Protein AF-A0A4Y7PJG4-F1 (afdb_monomer)

Nearest PDB structures (foldseek):
  3imk-assembly1_A  TM=3.858E-01  e=1.930E-01  Syntrophus aciditrophicus SB
  3tn6-assembly1_A  TM=3.487E-01  e=2.204E-01  Geobacillus kaustophilus HTA426
  3n6v-assembly2_D  TM=4.959E-01  e=1.156E+00  Rattus norvegicus
  2xvz-assembly1_A  TM=3.548E-01  e=1.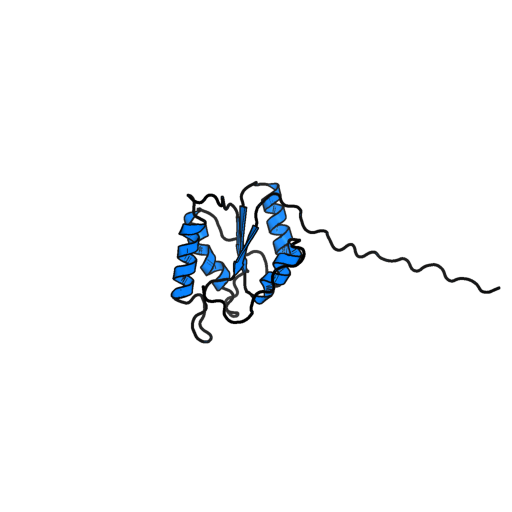506E+00  Nitratidesulfovibrio vulgaris str. Hildenborough

Structure (mmCIF, N/CA/C/O backbone):
data_AF-A0A4Y7PJG4-F1
#
_entry.id   AF-A0A4Y7PJG4-F1
#
loop_
_atom_site.group_PDB
_atom_site.id
_atom_site.type_symbol
_atom_site.label_atom_id
_atom_site.label_alt_id
_atom_site.label_comp_id
_atom_site.label_asym_id
_atom_site.label_entity_id
_atom_site.label_seq_id
_atom_site.pdbx_PDB_ins_code
_atom_site.Cartn_x
_atom_site.Cartn_y
_atom_site.Cartn_z
_atom_site.occupancy
_atom_site.B_iso_or_equiv
_atom_site.auth_seq_id
_atom_site.auth_comp_id
_atom_site.auth_asym_id
_atom_site.auth_atom_id
_atom_site.pdbx_PDB_model_num
ATOM 1 N N . MET A 1 1 ? 39.145 0.140 55.402 1.00 48.22 1 MET A N 1
ATOM 2 C CA . MET A 1 1 ? 37.748 0.478 55.060 1.00 48.22 1 MET A CA 1
ATOM 3 C C . MET A 1 1 ? 37.726 0.859 53.590 1.00 48.22 1 MET A C 1
ATOM 5 O O . MET A 1 1 ? 38.256 1.906 53.256 1.00 48.22 1 MET A O 1
ATOM 9 N N . ALA A 1 2 ? 37.252 -0.027 52.713 1.00 45.28 2 ALA A N 1
ATOM 10 C CA . ALA A 1 2 ? 37.134 0.263 51.286 1.00 45.28 2 ALA A CA 1
ATOM 11 C C . ALA A 1 2 ? 35.751 0.876 51.027 1.00 45.28 2 ALA A C 1
ATOM 13 O O . ALA A 1 2 ? 34.736 0.255 51.334 1.00 45.28 2 ALA A O 1
ATOM 14 N N . THR A 1 3 ? 35.725 2.110 50.531 1.00 51.22 3 THR A N 1
ATOM 15 C CA . THR A 1 3 ? 34.500 2.825 50.159 1.00 51.22 3 THR A CA 1
ATOM 16 C C . THR A 1 3 ? 33.940 2.233 48.868 1.00 51.22 3 THR A C 1
ATOM 18 O O . THR A 1 3 ? 34.640 2.166 47.860 1.00 51.22 3 THR A O 1
ATOM 21 N N . ILE A 1 4 ? 32.683 1.795 48.913 1.00 52.19 4 ILE A N 1
ATOM 22 C CA . ILE A 1 4 ? 31.923 1.294 47.763 1.00 52.19 4 ILE A CA 1
ATOM 23 C C . ILE A 1 4 ? 31.542 2.501 46.880 1.00 52.19 4 ILE A C 1
ATOM 25 O O . ILE A 1 4 ? 31.027 3.483 47.422 1.00 52.19 4 ILE A O 1
ATOM 29 N N . PRO A 1 5 ? 31.789 2.479 45.556 1.00 50.38 5 PRO A N 1
ATOM 30 C CA . PRO A 1 5 ? 31.342 3.548 44.665 1.00 50.38 5 PRO A CA 1
ATOM 31 C C . PRO A 1 5 ? 29.805 3.557 44.543 1.00 50.38 5 PRO A C 1
ATOM 33 O O . PRO A 1 5 ? 29.181 2.498 44.647 1.00 50.38 5 PRO A O 1
ATOM 36 N N . PRO A 1 6 ? 29.172 4.725 44.319 1.00 50.09 6 PRO A N 1
ATOM 37 C CA . PRO A 1 6 ? 27.729 4.797 44.111 1.00 50.09 6 PRO A CA 1
ATOM 38 C C . PRO A 1 6 ? 27.327 4.028 42.839 1.00 50.09 6 PRO A C 1
ATOM 40 O O . PRO A 1 6 ? 28.098 4.010 41.874 1.00 50.09 6 PRO A O 1
ATOM 43 N N . PRO A 1 7 ? 26.137 3.398 42.810 1.00 50.41 7 PRO A N 1
ATOM 44 C CA . PRO A 1 7 ? 25.663 2.705 41.620 1.00 50.41 7 PRO A CA 1
ATOM 45 C C . PRO A 1 7 ? 25.485 3.703 40.472 1.00 50.41 7 PRO A C 1
ATOM 47 O O . PRO A 1 7 ? 24.952 4.799 40.658 1.00 50.41 7 PRO A O 1
ATOM 50 N N . ALA A 1 8 ? 25.947 3.314 39.284 1.00 48.75 8 ALA A N 1
ATOM 51 C CA . ALA A 1 8 ? 25.702 4.056 38.059 1.00 48.75 8 ALA A CA 1
ATOM 52 C C . ALA A 1 8 ? 24.188 4.132 37.814 1.00 48.75 8 ALA A C 1
ATOM 54 O O . ALA A 1 8 ? 23.493 3.118 37.850 1.00 48.75 8 ALA A O 1
ATOM 55 N N . THR A 1 9 ? 23.673 5.334 37.574 1.00 47.34 9 THR A N 1
ATOM 56 C CA . THR A 1 9 ? 22.304 5.533 37.098 1.00 47.34 9 THR A CA 1
ATOM 57 C C . THR A 1 9 ? 22.177 4.929 35.705 1.00 47.34 9 THR A C 1
ATOM 59 O O . THR A 1 9 ? 22.694 5.483 34.734 1.00 47.34 9 THR A O 1
ATOM 62 N N . GLU A 1 10 ? 21.509 3.783 35.611 1.00 43.59 10 GLU A N 1
ATOM 63 C CA . GLU A 1 10 ? 21.081 3.203 34.343 1.00 43.59 10 GLU A CA 1
ATOM 64 C C . GLU A 1 10 ? 20.022 4.117 33.715 1.00 43.59 10 GLU A C 1
ATOM 66 O O . GLU A 1 10 ? 18.860 4.139 34.122 1.00 43.59 10 GLU A O 1
ATOM 71 N N . ASN A 1 11 ? 20.426 4.890 32.707 1.00 45.00 11 ASN A N 1
ATOM 72 C CA . ASN A 1 11 ? 19.490 5.507 31.776 1.00 45.00 11 ASN A CA 1
ATOM 73 C C . ASN A 1 11 ? 18.856 4.387 30.944 1.00 45.00 11 ASN A C 1
ATOM 75 O O . ASN A 1 11 ? 19.401 3.960 29.924 1.00 45.00 11 ASN A O 1
ATOM 79 N N . THR A 1 12 ? 17.704 3.898 31.395 1.00 39.16 12 THR A N 1
ATOM 80 C CA . THR A 1 12 ? 16.849 2.992 30.632 1.00 39.16 12 THR A CA 1
ATOM 81 C C . THR A 1 12 ? 16.347 3.725 29.392 1.00 39.16 12 THR A C 1
ATOM 83 O O . THR A 1 12 ? 15.373 4.476 29.411 1.00 39.16 12 THR A O 1
ATOM 86 N N . THR A 1 13 ? 17.046 3.519 28.278 1.00 38.78 13 THR A N 1
ATOM 87 C CA . THR A 1 13 ? 16.538 3.869 26.952 1.00 38.78 13 THR A CA 1
ATOM 88 C C . THR A 1 13 ? 15.359 2.939 26.692 1.00 38.78 13 THR A C 1
ATOM 90 O O . THR A 1 13 ? 15.530 1.793 26.287 1.00 38.78 13 THR A O 1
ATOM 93 N N . THR A 1 14 ? 14.158 3.399 27.038 1.00 39.72 14 THR A N 1
ATOM 94 C CA . THR A 1 14 ? 12.914 2.688 26.751 1.00 39.72 14 THR A CA 1
ATOM 95 C C . THR A 1 14 ? 12.721 2.727 25.242 1.00 39.72 14 THR A C 1
ATOM 97 O O . THR A 1 14 ? 12.340 3.759 24.692 1.00 39.72 14 THR A O 1
ATOM 100 N N . THR A 1 15 ? 13.024 1.622 24.562 1.00 44.88 15 THR A N 1
ATOM 101 C CA . THR A 1 15 ? 12.589 1.404 23.181 1.00 44.88 15 THR A CA 1
ATOM 102 C C . THR A 1 15 ? 11.071 1.597 23.144 1.00 44.88 15 THR A C 1
ATOM 104 O O . THR A 1 15 ? 10.378 0.899 23.891 1.00 44.88 15 THR A O 1
ATOM 107 N N . PRO A 1 16 ? 10.527 2.547 22.359 1.00 50.62 16 PRO A N 1
ATOM 108 C CA . PRO A 1 16 ? 9.086 2.724 22.285 1.00 50.62 16 PRO A CA 1
ATOM 109 C C . PRO A 1 16 ? 8.445 1.416 21.820 1.00 50.62 16 PRO A C 1
ATOM 111 O O . PRO A 1 16 ? 8.835 0.848 20.800 1.00 50.62 16 PRO A O 1
ATOM 114 N N . ALA A 1 17 ? 7.491 0.923 22.611 1.00 56.22 17 ALA A N 1
ATOM 115 C CA . ALA A 1 17 ? 6.695 -0.236 22.246 1.00 56.22 17 ALA A CA 1
ATOM 116 C C . ALA A 1 17 ? 5.940 0.071 20.948 1.00 56.22 17 ALA A C 1
ATOM 118 O O . ALA A 1 17 ? 5.403 1.168 20.775 1.00 56.22 17 ALA A O 1
ATOM 119 N N . ALA A 1 18 ? 5.926 -0.896 20.038 1.00 58.94 18 ALA A N 1
ATOM 120 C CA . ALA A 1 18 ? 5.220 -0.766 18.779 1.00 58.94 18 ALA A CA 1
ATOM 121 C C . ALA A 1 18 ? 3.718 -0.502 18.993 1.00 58.94 18 ALA A C 1
ATOM 123 O O . ALA A 1 18 ? 3.143 -0.959 19.988 1.00 58.94 18 ALA A O 1
ATOM 124 N N . PRO A 1 19 ? 3.070 0.235 18.079 1.00 61.53 19 PRO A N 1
ATOM 125 C CA . PRO A 1 19 ? 1.679 0.613 18.251 1.00 61.53 19 PRO A CA 1
ATOM 126 C C . PRO A 1 19 ? 0.761 -0.613 18.178 1.00 61.53 19 PRO A C 1
ATOM 128 O O . PRO A 1 19 ? 0.759 -1.349 17.195 1.00 61.53 19 PRO A O 1
ATOM 131 N N . ILE A 1 20 ? -0.059 -0.815 19.213 1.00 65.56 20 ILE A N 1
ATOM 132 C CA . ILE A 1 20 ? -1.160 -1.783 19.175 1.00 65.56 20 ILE A CA 1
ATOM 133 C C . ILE A 1 20 ? -2.284 -1.151 18.348 1.00 65.56 20 ILE A C 1
ATOM 135 O O . ILE A 1 20 ? -3.064 -0.354 18.869 1.00 65.56 20 ILE A O 1
ATOM 139 N N . VAL A 1 21 ? -2.346 -1.470 17.054 1.00 71.00 21 VAL A N 1
ATOM 140 C CA . VAL A 1 21 ? -3.432 -1.023 16.171 1.00 71.00 21 VAL A CA 1
ATOM 141 C C . VAL A 1 21 ? -4.441 -2.152 15.941 1.00 71.00 21 VAL A C 1
ATOM 143 O O . VAL A 1 21 ? -4.034 -3.296 15.743 1.00 71.00 21 VAL A O 1
ATOM 146 N N . PRO A 1 22 ? -5.757 -1.873 15.968 1.00 79.38 22 PRO A N 1
ATOM 147 C CA . PRO A 1 22 ? -6.782 -2.883 15.697 1.00 79.38 22 PRO A CA 1
ATOM 148 C C . PRO A 1 22 ? -6.879 -3.251 14.205 1.00 79.38 22 PRO A C 1
ATOM 150 O O . PRO A 1 22 ? -7.525 -4.235 13.851 1.00 79.38 22 PRO A O 1
ATOM 153 N N . ASN A 1 23 ? -6.270 -2.451 13.327 1.00 91.00 23 ASN A N 1
ATOM 154 C CA . ASN A 1 23 ? -6.335 -2.588 11.876 1.00 91.00 23 ASN A CA 1
ATOM 155 C C . ASN A 1 23 ? -5.429 -3.725 11.384 1.00 91.00 23 ASN A C 1
ATOM 157 O O . ASN A 1 23 ? -4.308 -3.895 11.862 1.00 91.00 23 ASN A O 1
ATOM 161 N N . THR A 1 24 ? -5.863 -4.449 10.350 1.00 92.75 24 THR A N 1
ATOM 162 C CA . THR A 1 24 ? -4.953 -5.341 9.618 1.00 92.75 24 THR A CA 1
ATOM 163 C C . THR A 1 24 ? -4.052 -4.510 8.708 1.00 92.75 24 THR A C 1
ATOM 165 O O . THR A 1 24 ? -4.535 -3.662 7.951 1.00 92.75 24 THR A O 1
ATOM 168 N N . ILE A 1 25 ? -2.745 -4.772 8.761 1.00 92.88 25 ILE A N 1
ATOM 169 C CA . ILE A 1 25 ? -1.742 -4.128 7.907 1.00 92.88 25 ILE A CA 1
ATOM 170 C C . ILE A 1 25 ? -1.270 -5.124 6.844 1.00 92.88 25 ILE A C 1
ATOM 172 O O . ILE A 1 25 ? -0.705 -6.169 7.161 1.00 92.88 25 ILE A O 1
ATOM 176 N N . TYR A 1 26 ? -1.466 -4.775 5.576 1.00 94.12 26 TYR A N 1
ATOM 177 C CA . TYR A 1 26 ? -0.958 -5.502 4.417 1.00 94.12 26 TYR A CA 1
ATOM 178 C C . TYR A 1 26 ? 0.336 -4.852 3.944 1.00 94.12 26 TYR A C 1
ATOM 180 O O . TYR A 1 26 ? 0.310 -3.812 3.291 1.00 94.12 26 TYR A O 1
ATOM 188 N N . LEU A 1 27 ? 1.471 -5.462 4.270 1.00 92.62 27 LEU A N 1
ATOM 189 C CA . LEU A 1 27 ? 2.784 -5.000 3.831 1.00 92.62 27 LEU A CA 1
ATOM 190 C C . LEU A 1 27 ? 3.203 -5.745 2.555 1.00 92.62 27 LEU A C 1
ATOM 192 O O . LEU A 1 27 ? 3.362 -6.966 2.568 1.00 92.62 27 LEU A O 1
ATOM 196 N N . ILE A 1 28 ? 3.383 -5.014 1.456 1.00 92.94 28 ILE A N 1
ATOM 197 C CA . ILE A 1 28 ? 3.748 -5.554 0.143 1.00 92.94 28 ILE A CA 1
ATOM 198 C C . ILE A 1 28 ? 5.018 -4.892 -0.403 1.00 92.94 28 ILE A C 1
ATOM 200 O O . ILE A 1 28 ? 5.335 -3.744 -0.095 1.00 92.94 28 ILE A O 1
ATOM 204 N N . ARG A 1 29 ? 5.746 -5.608 -1.261 1.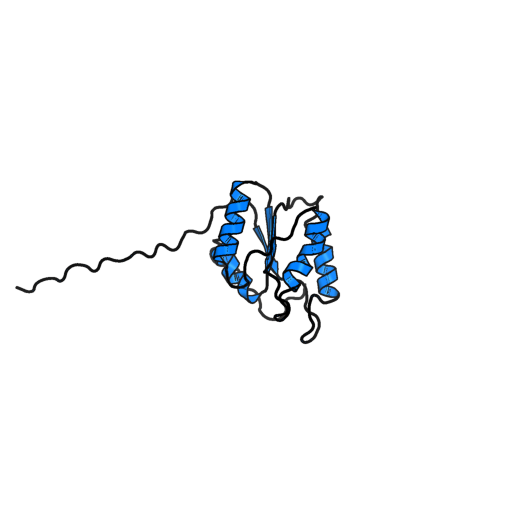00 92.56 29 ARG A N 1
ATOM 205 C CA . ARG A 1 29 ? 6.824 -5.016 -2.068 1.00 92.56 29 ARG A CA 1
ATOM 206 C C . ARG A 1 29 ? 6.268 -4.342 -3.326 1.00 92.56 29 ARG A C 1
ATOM 208 O O . ARG A 1 29 ? 5.199 -4.723 -3.806 1.00 92.56 29 ARG A O 1
ATOM 215 N N . HIS A 1 30 ? 7.049 -3.440 -3.916 1.00 92.81 30 HIS A N 1
ATOM 216 C CA . HIS A 1 30 ? 6.769 -2.920 -5.256 1.00 92.81 30 HIS A CA 1
ATOM 217 C C . HIS A 1 30 ? 6.739 -4.033 -6.329 1.00 92.81 30 HIS A C 1
ATOM 219 O O . HIS A 1 30 ? 7.358 -5.091 -6.175 1.00 92.81 30 HIS A O 1
ATOM 225 N N . GLY A 1 31 ? 6.039 -3.783 -7.437 1.00 90.75 31 GLY A N 1
ATOM 226 C CA . GLY A 1 31 ? 5.958 -4.680 -8.593 1.00 90.75 31 GLY A CA 1
ATOM 227 C C . GLY A 1 31 ? 7.285 -4.859 -9.339 1.00 90.75 31 GLY A C 1
ATOM 228 O O . GLY A 1 31 ? 8.281 -4.193 -9.061 1.00 90.75 31 GLY A O 1
ATOM 229 N N . GLU A 1 32 ? 7.316 -5.794 -10.281 1.00 91.94 32 GLU A N 1
ATOM 230 C CA . GLU A 1 32 ? 8.519 -6.226 -10.995 1.00 91.94 32 GLU A CA 1
ATOM 231 C C . GLU A 1 32 ? 9.241 -5.069 -11.693 1.00 91.94 32 GLU A C 1
ATOM 233 O O . GLU A 1 32 ? 8.619 -4.272 -12.398 1.00 91.94 32 GLU A O 1
ATOM 238 N N . LYS A 1 33 ? 10.571 -5.029 -11.561 1.00 89.88 33 LYS A N 1
ATOM 239 C CA . LYS A 1 33 ? 11.439 -4.050 -12.228 1.00 89.88 33 LYS A CA 1
ATOM 240 C C . LYS A 1 33 ? 11.626 -4.418 -13.709 1.00 89.88 33 LYS A C 1
ATOM 242 O O . LYS A 1 33 ? 11.601 -5.608 -14.032 1.00 89.88 33 LYS A O 1
ATOM 247 N N . PRO A 1 34 ? 11.838 -3.444 -14.611 1.00 87.25 34 PRO A N 1
ATOM 248 C CA . PRO A 1 34 ? 12.361 -3.715 -15.946 1.00 87.25 34 PRO A CA 1
ATOM 249 C C . PRO A 1 34 ? 13.694 -4.466 -15.867 1.00 87.25 34 PRO A C 1
ATOM 251 O O . PRO A 1 34 ? 14.413 -4.361 -14.875 1.00 87.25 34 PRO A O 1
ATOM 254 N N . SER A 1 35 ? 14.046 -5.201 -16.920 1.00 83.81 35 SER A N 1
ATOM 255 C CA . SER A 1 35 ? 15.389 -5.774 -17.033 1.00 83.81 35 SER A CA 1
ATOM 256 C C . SER A 1 35 ? 16.446 -4.660 -17.092 1.00 83.81 35 SER A C 1
ATOM 258 O O . SER A 1 35 ? 16.257 -3.666 -17.794 1.00 83.81 35 SER A O 1
ATOM 260 N N . GLY A 1 36 ? 17.566 -4.839 -16.386 1.00 79.50 36 GLY A N 1
ATOM 261 C CA . GLY A 1 36 ? 18.616 -3.820 -16.261 1.00 79.50 36 GLY A CA 1
ATOM 262 C C . GLY A 1 36 ? 18.233 -2.675 -15.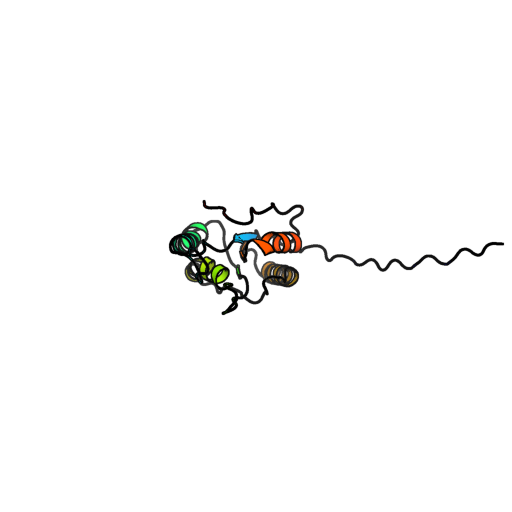315 1.00 79.50 36 GLY A C 1
ATOM 263 O O . GLY A 1 36 ? 17.440 -2.859 -14.396 1.00 79.50 36 GLY A O 1
ATOM 264 N N . ASP A 1 37 ? 18.779 -1.482 -15.557 1.00 72.25 37 ASP A N 1
ATOM 265 C CA . ASP A 1 37 ? 18.594 -0.294 -14.702 1.00 72.25 37 ASP A CA 1
ATOM 266 C C . ASP A 1 37 ? 17.375 0.564 -15.101 1.00 72.25 37 ASP A C 1
ATOM 268 O O . ASP A 1 37 ? 17.354 1.783 -14.925 1.00 72.25 37 ASP A O 1
ATOM 272 N N . GLY A 1 38 ? 16.350 -0.057 -15.693 1.00 77.50 38 GLY A N 1
ATOM 273 C CA . GLY A 1 38 ? 15.159 0.655 -16.154 1.00 77.50 38 GLY A CA 1
ATOM 274 C C . GLY A 1 38 ? 14.350 1.267 -15.006 1.00 77.50 38 GLY A C 1
ATOM 275 O O . GLY A 1 38 ? 14.153 0.649 -13.957 1.00 77.50 38 GLY A O 1
ATOM 276 N N . GLU A 1 39 ? 13.843 2.481 -15.217 1.00 84.62 39 GLU A N 1
ATOM 277 C CA . GLU A 1 39 ? 12.964 3.181 -14.275 1.00 84.62 39 GLU A CA 1
ATOM 278 C C . GLU A 1 39 ? 11.568 2.550 -14.192 1.00 84.62 39 GLU A C 1
ATOM 280 O O . GLU A 1 39 ? 11.083 1.961 -15.156 1.00 84.62 39 GLU A O 1
ATOM 285 N N . GLY A 1 40 ? 10.908 2.720 -13.044 1.00 89.38 40 GLY A N 1
ATOM 286 C CA . GLY A 1 40 ? 9.506 2.327 -12.869 1.00 89.38 40 GLY A CA 1
ATOM 287 C C . GLY A 1 40 ? 9.256 0.815 -12.894 1.00 89.38 40 GLY A C 1
ATOM 288 O O . GLY A 1 40 ? 10.152 0.017 -12.595 1.00 89.38 40 GLY A O 1
ATOM 289 N N . LEU A 1 41 ? 8.015 0.421 -13.174 1.00 91.56 41 LEU A N 1
ATOM 290 C CA . LEU A 1 41 ? 7.583 -0.973 -13.306 1.00 91.56 41 LEU A CA 1
ATOM 291 C C . LEU A 1 41 ? 7.869 -1.545 -14.704 1.00 91.56 41 LEU A C 1
ATOM 293 O O . LEU A 1 41 ? 7.800 -0.859 -15.718 1.00 91.56 41 LEU A O 1
ATOM 297 N N . SER A 1 42 ? 8.157 -2.844 -14.771 1.00 94.00 42 SER A N 1
ATOM 298 C CA . SER A 1 42 ? 8.074 -3.602 -16.025 1.00 94.00 42 SER A CA 1
ATOM 299 C C . SER A 1 42 ? 6.616 -3.828 -16.428 1.00 94.00 42 SER A C 1
ATOM 301 O O . SER A 1 42 ? 5.716 -3.704 -15.600 1.00 94.00 42 SER A O 1
ATOM 303 N N . ALA A 1 43 ? 6.380 -4.309 -17.653 1.00 94.25 43 ALA A N 1
ATOM 304 C CA . ALA A 1 43 ? 5.048 -4.746 -18.082 1.00 94.25 43 ALA A CA 1
ATOM 305 C C . ALA A 1 43 ? 4.421 -5.787 -17.126 1.00 94.25 43 ALA A C 1
ATOM 307 O O . ALA A 1 43 ? 3.224 -5.739 -16.852 1.00 94.25 43 ALA A O 1
ATOM 308 N N . ALA A 1 44 ? 5.223 -6.702 -16.565 1.00 94.69 44 ALA A N 1
ATOM 309 C CA . ALA A 1 44 ? 4.744 -7.646 -15.552 1.00 94.69 44 ALA A CA 1
ATOM 310 C C . ALA A 1 44 ? 4.368 -6.937 -14.236 1.00 94.69 44 ALA A C 1
ATOM 312 O O . ALA A 1 44 ? 3.334 -7.242 -13.640 1.00 94.69 44 ALA A O 1
ATOM 31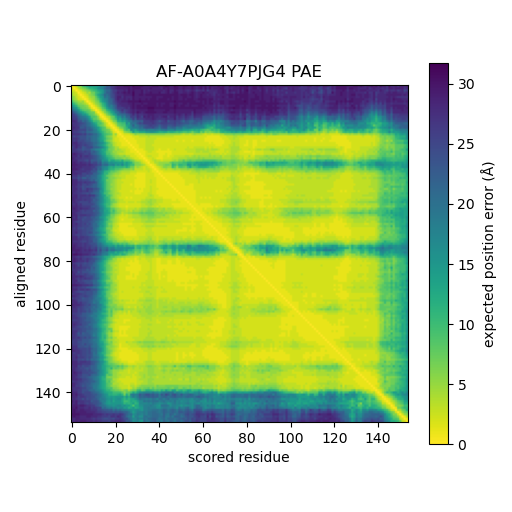3 N N . GLY A 1 45 ? 5.164 -5.945 -13.828 1.00 94.81 45 GLY A N 1
ATOM 314 C CA . GLY A 1 45 ? 4.900 -5.114 -12.654 1.00 94.81 45 GLY A CA 1
ATOM 315 C C . GLY A 1 45 ? 3.628 -4.282 -12.797 1.00 94.81 45 GLY A C 1
ATOM 316 O O . GLY A 1 45 ? 2.842 -4.202 -11.857 1.00 94.81 45 GLY A O 1
ATOM 317 N N . GLU A 1 46 ? 3.370 -3.728 -13.981 1.00 95.88 46 GLU A N 1
ATOM 318 C CA . GLU A 1 46 ? 2.129 -3.013 -14.293 1.00 95.88 46 GLU A CA 1
ATOM 319 C C . GLU A 1 46 ? 0.908 -3.939 -14.229 1.00 95.88 46 GLU A C 1
ATOM 321 O O . GLU A 1 46 ? -0.114 -3.583 -13.635 1.00 95.88 46 GLU A O 1
ATOM 326 N N . VAL A 1 47 ? 1.012 -5.159 -14.772 1.00 96.19 47 VAL A N 1
ATOM 327 C CA . VAL A 1 47 ? -0.045 -6.177 -14.651 1.00 96.19 47 VAL A CA 1
ATOM 328 C C . VAL A 1 47 ? -0.307 -6.509 -13.180 1.00 96.19 47 VAL A C 1
ATOM 330 O O . VAL A 1 47 ? -1.466 -6.578 -12.762 1.00 96.19 47 VAL A O 1
ATOM 333 N N . ARG A 1 48 ? 0.745 -6.651 -12.364 1.00 95.44 48 ARG A N 1
ATOM 334 C CA . ARG A 1 48 ? 0.608 -6.863 -10.917 1.00 95.44 48 ARG A CA 1
ATOM 335 C C . ARG A 1 48 ? -0.066 -5.676 -10.226 1.00 95.44 48 ARG A C 1
ATOM 337 O O . ARG A 1 48 ? -0.966 -5.890 -9.416 1.00 95.44 48 ARG A O 1
ATOM 344 N N . ALA A 1 49 ? 0.313 -4.445 -10.562 1.00 96.31 49 ALA A N 1
ATOM 345 C CA . ALA A 1 49 ? -0.299 -3.231 -10.022 1.00 96.31 49 ALA A CA 1
ATOM 346 C C . ALA A 1 49 ? -1.808 -3.176 -10.328 1.00 96.31 49 ALA A C 1
ATOM 348 O O . ALA A 1 49 ? -2.626 -2.898 -9.451 1.00 96.31 49 ALA A O 1
ATOM 349 N N . GLN A 1 50 ? -2.206 -3.536 -11.551 1.00 96.62 50 GLN A N 1
ATOM 350 C CA . GLN A 1 50 ? -3.621 -3.650 -11.919 1.00 96.62 50 GLN A CA 1
ATOM 351 C C . GLN A 1 50 ? -4.333 -4.788 -11.176 1.00 96.62 50 GLN A C 1
ATOM 353 O O . GLN A 1 50 ? -5.503 -4.655 -10.810 1.00 96.62 50 GLN A O 1
ATOM 358 N N . ALA A 1 51 ? -3.653 -5.908 -10.928 1.00 95.75 51 ALA A N 1
ATOM 359 C CA . ALA A 1 51 ? -4.218 -7.017 -10.167 1.00 95.75 51 ALA A CA 1
ATOM 360 C C . ALA A 1 51 ? -4.514 -6.629 -8.709 1.00 95.75 51 ALA A C 1
ATOM 362 O O . ALA A 1 51 ? -5.514 -7.093 -8.163 1.00 95.75 51 ALA A O 1
ATOM 363 N N . LEU A 1 52 ? -3.735 -5.725 -8.098 1.00 96.44 52 LEU A N 1
ATOM 364 C CA . LEU A 1 52 ? -4.032 -5.219 -6.751 1.00 96.44 52 LEU A CA 1
ATOM 365 C C . LEU A 1 52 ? -5.405 -4.551 -6.676 1.00 96.44 52 LEU A C 1
ATOM 367 O O . LEU A 1 52 ? -6.134 -4.799 -5.721 1.00 96.44 52 LEU A O 1
ATOM 371 N N . ALA A 1 53 ? -5.801 -3.786 -7.696 1.00 94.06 53 ALA A N 1
ATOM 372 C CA . ALA A 1 53 ? -7.137 -3.191 -7.757 1.00 94.06 53 ALA A CA 1
ATOM 373 C C . ALA A 1 53 ? -8.254 -4.249 -7.815 1.00 94.06 53 ALA A C 1
ATOM 375 O O . ALA A 1 53 ? -9.357 -4.007 -7.337 1.00 94.06 53 ALA A O 1
ATOM 376 N N . ARG A 1 54 ? -7.979 -5.442 -8.359 1.00 92.06 54 ARG A N 1
ATOM 377 C CA . ARG A 1 54 ? -8.936 -6.561 -8.374 1.00 92.06 54 ARG A CA 1
ATOM 378 C C . ARG A 1 54 ? -8.996 -7.285 -7.032 1.00 92.06 54 ARG A C 1
ATOM 380 O O . ARG A 1 54 ? -10.073 -7.695 -6.621 1.00 92.06 54 ARG A O 1
ATOM 387 N N . VAL A 1 55 ? -7.853 -7.445 -6.365 1.00 95.12 55 VAL A N 1
ATOM 388 C CA . VAL A 1 55 ? -7.748 -8.170 -5.090 1.00 95.12 55 VAL A CA 1
ATOM 389 C C . VAL A 1 55 ? -8.250 -7.319 -3.928 1.00 95.12 55 VAL A C 1
ATOM 391 O O . VAL A 1 55 ? -9.070 -7.792 -3.154 1.00 95.12 55 VAL A O 1
ATOM 394 N N . PHE A 1 56 ? -7.791 -6.071 -3.827 1.00 96.44 56 PHE A N 1
ATOM 395 C CA . PHE A 1 56 ? -8.036 -5.154 -2.706 1.00 96.44 56 PHE A CA 1
ATOM 396 C C . PHE A 1 56 ? -9.050 -4.048 -3.022 1.00 96.44 56 PHE A C 1
ATOM 398 O O . PHE A 1 56 ? -9.246 -3.143 -2.213 1.00 96.44 56 PHE A O 1
ATOM 405 N N . GLY A 1 57 ? -9.674 -4.089 -4.202 1.00 91.56 57 GLY A N 1
ATOM 406 C CA . GLY A 1 57 ? -10.621 -3.072 -4.651 1.00 91.56 57 GLY A CA 1
ATOM 407 C C . GLY A 1 57 ? -11.883 -2.975 -3.795 1.00 91.56 57 GLY A C 1
ATOM 408 O O . GLY A 1 57 ? -12.062 -3.684 -2.805 1.00 91.56 57 GLY A O 1
ATOM 409 N N . LYS A 1 58 ? -12.792 -2.091 -4.210 1.00 91.00 58 LYS A N 1
ATOM 410 C CA . LYS A 1 58 ? -13.999 -1.708 -3.455 1.00 91.00 58 LYS A CA 1
ATOM 411 C C . LYS A 1 58 ? -14.893 -2.884 -3.031 1.00 91.00 58 LYS A C 1
ATOM 413 O O . LYS A 1 58 ? -15.529 -2.812 -1.988 1.00 91.00 58 LYS A O 1
ATOM 418 N N . ASP A 1 59 ? -14.932 -3.943 -3.840 1.00 89.19 59 ASP A N 1
ATOM 419 C CA . ASP A 1 59 ? -15.788 -5.115 -3.632 1.00 89.19 59 ASP A CA 1
ATOM 420 C C . ASP A 1 59 ? -15.066 -6.214 -2.827 1.00 89.19 59 ASP A C 1
ATOM 422 O O . ASP A 1 59 ? -15.614 -7.290 -2.593 1.00 89.19 59 ASP A O 1
ATOM 426 N N . SER A 1 60 ? -13.817 -5.965 -2.420 1.00 92.44 60 SER A N 1
ATOM 427 C CA . SER A 1 60 ? -13.022 -6.917 -1.653 1.00 92.44 60 SER A CA 1
ATOM 428 C C . SER A 1 60 ? -13.392 -6.908 -0.165 1.00 92.44 60 SER A C 1
ATOM 430 O O . SER A 1 60 ? -13.719 -5.858 0.397 1.00 92.44 60 SER A O 1
ATOM 432 N N . PRO A 1 61 ? -13.259 -8.051 0.532 1.00 94.06 61 PRO A N 1
ATOM 433 C CA . PRO A 1 61 ? -13.461 -8.114 1.979 1.00 94.06 61 PRO A CA 1
ATOM 434 C C . PRO A 1 61 ? -12.326 -7.439 2.765 1.00 94.06 61 PRO A C 1
ATOM 436 O O . PRO A 1 61 ? -12.406 -7.333 3.986 1.00 94.06 61 PRO A O 1
ATOM 439 N N . TYR A 1 62 ? -11.256 -6.999 2.093 1.00 95.06 62 TYR A N 1
ATOM 440 C CA . TYR A 1 62 ? -10.072 -6.453 2.748 1.00 95.06 62 TYR A CA 1
ATOM 441 C C . TYR A 1 62 ? -10.282 -5.046 3.306 1.00 95.06 62 TYR A C 1
ATOM 443 O O . TYR A 1 62 ? -9.480 -4.634 4.133 1.00 95.06 62 TYR A O 1
ATOM 451 N N . ASN A 1 63 ? -11.335 -4.322 2.901 1.00 95.50 63 ASN A N 1
ATOM 452 C CA . ASN A 1 63 ? -11.739 -3.030 3.481 1.00 95.50 63 ASN A CA 1
ATOM 453 C C . ASN A 1 63 ? -10.566 -2.039 3.659 1.00 95.50 63 ASN A C 1
ATOM 455 O O . ASN A 1 63 ? -10.374 -1.476 4.739 1.00 95.50 63 ASN A O 1
ATOM 459 N N . ILE A 1 64 ? -9.754 -1.853 2.613 1.00 97.81 64 ILE A N 1
ATOM 460 C CA . ILE A 1 64 ? -8.619 -0.922 2.646 1.00 97.81 64 ILE A CA 1
ATOM 461 C C . ILE A 1 64 ? -9.138 0.518 2.737 1.00 97.81 64 ILE A C 1
ATOM 463 O O . ILE A 1 64 ? -9.970 0.943 1.936 1.00 97.81 64 ILE A O 1
ATOM 467 N N . GLY A 1 65 ? -8.645 1.266 3.723 1.00 97.50 65 GLY A N 1
ATOM 468 C CA . GLY A 1 65 ? -8.970 2.680 3.932 1.00 97.50 65 GLY A CA 1
ATOM 469 C C . GLY A 1 65 ? -7.766 3.610 3.915 1.00 97.50 65 GLY A C 1
ATOM 470 O O . GLY A 1 65 ? -7.949 4.823 3.895 1.00 97.50 65 GLY A O 1
ATOM 471 N N . TYR A 1 66 ? -6.555 3.057 3.914 1.00 98.12 66 TYR A N 1
ATOM 472 C CA . TYR A 1 66 ? -5.322 3.828 3.894 1.00 98.12 66 TYR A CA 1
ATOM 473 C C . TYR A 1 66 ? -4.260 3.111 3.074 1.00 98.12 66 TYR A C 1
ATOM 475 O O . TYR A 1 66 ? -4.070 1.900 3.210 1.00 98.12 66 TYR A O 1
ATOM 483 N N . ILE A 1 67 ? -3.595 3.871 2.207 1.00 98.38 67 ILE A N 1
ATOM 484 C CA . ILE A 1 67 ? -2.514 3.393 1.354 1.00 98.38 67 ILE A CA 1
ATOM 485 C C . ILE A 1 67 ? -1.301 4.275 1.617 1.00 98.38 67 ILE A C 1
ATOM 487 O O . ILE A 1 67 ? -1.350 5.481 1.381 1.00 98.38 67 ILE A O 1
ATOM 491 N N . LEU A 1 68 ? -0.222 3.653 2.074 1.00 97.88 68 LEU A N 1
ATOM 492 C CA . LEU A 1 68 ? 1.065 4.291 2.319 1.00 97.88 68 LEU A CA 1
ATOM 493 C C . LEU A 1 68 ? 2.106 3.673 1.386 1.00 97.88 68 LEU A C 1
ATOM 495 O O . LEU A 1 68 ? 2.180 2.452 1.242 1.00 97.88 68 LEU A O 1
ATOM 499 N N . ALA A 1 69 ? 2.916 4.503 0.748 1.00 97.06 69 ALA A N 1
ATOM 500 C CA . ALA A 1 69 ? 4.010 4.053 -0.093 1.00 97.06 69 ALA A CA 1
ATOM 501 C C . ALA A 1 69 ? 5.288 4.829 0.210 1.00 97.06 69 ALA A C 1
ATOM 503 O O . ALA A 1 69 ? 5.252 5.958 0.703 1.00 97.06 69 ALA A O 1
ATOM 504 N N . GLU A 1 70 ? 6.418 4.209 -0.115 1.00 93.81 70 GLU A N 1
ATOM 505 C CA . GLU A 1 70 ? 7.719 4.867 -0.064 1.00 93.81 70 GLU A CA 1
ATOM 506 C C . GLU A 1 70 ? 7.686 6.173 -0.852 1.00 93.81 70 GLU A C 1
ATOM 508 O O . GLU A 1 70 ? 7.169 6.232 -1.975 1.00 93.81 70 GLU A O 1
ATOM 513 N N . LYS A 1 71 ? 8.261 7.226 -0.270 1.00 93.19 71 LYS A N 1
ATOM 514 C CA . LYS A 1 71 ? 8.368 8.505 -0.952 1.00 93.19 71 LYS A CA 1
ATOM 515 C C . LYS A 1 71 ? 9.178 8.369 -2.248 1.00 93.19 71 LYS A C 1
ATOM 517 O O . LYS A 1 71 ? 10.340 7.952 -2.213 1.00 93.19 71 LYS A O 1
ATOM 522 N N . PRO A 1 72 ? 8.611 8.773 -3.398 1.00 88.88 72 PRO A N 1
ATOM 523 C CA . PRO A 1 72 ? 9.306 8.666 -4.664 1.00 88.88 72 PRO A CA 1
ATOM 524 C C . PRO A 1 72 ? 10.462 9.667 -4.733 1.00 88.88 72 PRO A C 1
ATOM 526 O O . PRO A 1 72 ? 10.346 10.821 -4.318 1.00 88.88 72 PRO A O 1
ATOM 529 N N . HIS A 1 73 ? 11.568 9.237 -5.334 1.00 85.00 73 HIS A N 1
ATOM 530 C CA . HIS A 1 73 ? 12.735 10.069 -5.598 1.00 85.00 73 HIS A CA 1
ATOM 531 C C . HIS A 1 73 ? 13.180 9.881 -7.050 1.00 85.00 73 HIS A C 1
ATOM 533 O O . HIS A 1 73 ? 13.423 8.759 -7.502 1.00 85.00 73 HIS A O 1
ATOM 539 N N . LYS A 1 74 ? 13.263 10.997 -7.786 1.00 66.44 74 LYS A N 1
ATOM 540 C CA . LYS A 1 74 ? 13.332 11.054 -9.260 1.00 66.44 74 LYS A CA 1
ATOM 541 C C . LYS A 1 74 ? 14.626 10.485 -9.868 1.00 66.44 74 LYS A C 1
ATOM 543 O O . LYS A 1 74 ? 14.717 10.372 -11.083 1.00 66.44 74 LYS A O 1
ATOM 548 N N . HIS A 1 75 ? 15.611 10.151 -9.034 1.00 65.75 75 HIS A N 1
ATOM 549 C CA . HIS A 1 75 ? 16.943 9.696 -9.449 1.00 65.75 75 HIS A CA 1
ATOM 550 C C . HIS A 1 75 ? 17.422 8.441 -8.711 1.00 65.75 75 HIS A C 1
ATOM 552 O O . HIS A 1 75 ? 18.587 8.079 -8.814 1.00 65.75 75 HIS A O 1
ATOM 558 N N . GLU A 1 76 ? 16.548 7.795 -7.939 1.00 66.25 76 GLU A N 1
ATOM 559 C CA . GLU A 1 76 ? 16.918 6.621 -7.136 1.00 66.25 76 GLU A CA 1
ATOM 560 C C . GLU A 1 76 ? 16.010 5.422 -7.395 1.00 66.25 76 GLU A C 1
ATOM 562 O O . GLU A 1 76 ? 15.942 4.493 -6.594 1.00 66.25 76 GLU A O 1
ATOM 567 N N . HIS A 1 77 ? 15.281 5.441 -8.510 1.00 73.69 77 HIS A N 1
ATOM 568 C CA . HIS A 1 77 ? 14.370 4.371 -8.884 1.00 73.69 77 HIS A CA 1
ATOM 569 C C . HIS A 1 77 ? 13.289 4.043 -7.830 1.00 73.69 77 HIS A C 1
ATOM 571 O O . HIS A 1 77 ? 12.803 2.909 -7.745 1.00 73.69 77 HIS A O 1
ATOM 577 N N . ARG A 1 78 ? 12.887 5.044 -7.034 1.00 82.12 78 ARG A N 1
ATOM 578 C CA . ARG A 1 78 ? 11.929 4.907 -5.919 1.00 82.12 78 ARG A CA 1
ATOM 579 C C . ARG A 1 78 ? 10.476 5.196 -6.318 1.00 82.12 78 ARG A C 1
ATOM 581 O O . ARG A 1 78 ? 9.610 5.322 -5.465 1.00 82.12 78 ARG A O 1
ATOM 588 N N . ALA A 1 79 ? 10.182 5.330 -7.612 1.00 88.81 79 ALA A N 1
ATOM 589 C CA . ALA A 1 79 ? 8.810 5.546 -8.090 1.00 88.81 79 ALA A CA 1
ATOM 590 C C . ALA A 1 79 ? 7.936 4.280 -7.983 1.00 88.81 79 ALA A C 1
ATOM 592 O O . ALA A 1 79 ? 6.718 4.363 -7.826 1.00 88.81 79 ALA A O 1
ATOM 593 N N . ARG A 1 80 ? 8.567 3.099 -8.015 1.00 92.44 80 ARG A N 1
ATOM 594 C CA . ARG A 1 80 ? 7.893 1.797 -8.139 1.00 92.44 80 ARG A CA 1
ATOM 595 C C . ARG A 1 80 ? 6.873 1.509 -7.037 1.00 92.44 80 ARG A C 1
ATOM 597 O O . ARG A 1 80 ? 5.805 1.000 -7.376 1.00 92.44 80 ARG A O 1
ATOM 604 N N . PRO A 1 81 ? 7.130 1.803 -5.745 1.00 94.25 81 PRO A N 1
ATOM 605 C CA . PRO A 1 81 ? 6.134 1.585 -4.699 1.00 94.25 81 PRO A CA 1
ATOM 606 C C . PRO A 1 81 ? 4.838 2.364 -4.950 1.00 94.25 81 PRO A C 1
ATOM 608 O O . PRO A 1 81 ? 3.758 1.785 -4.870 1.00 94.25 81 PRO A O 1
ATOM 611 N N . VAL A 1 82 ? 4.942 3.633 -5.357 1.00 96.06 82 VAL A N 1
ATOM 612 C CA . VAL A 1 82 ? 3.785 4.470 -5.710 1.00 96.06 82 VAL A CA 1
ATOM 613 C C . VAL A 1 82 ? 3.085 3.937 -6.959 1.00 96.06 82 VAL A C 1
ATOM 615 O O . VAL A 1 82 ? 1.868 3.749 -6.945 1.00 96.06 82 VAL A O 1
ATOM 618 N N . GLU A 1 83 ? 3.832 3.634 -8.023 1.00 95.50 83 GLU A N 1
ATOM 619 C CA . GLU A 1 83 ? 3.276 3.082 -9.269 1.00 95.50 83 GLU A CA 1
ATOM 620 C C . GLU A 1 83 ? 2.510 1.775 -9.020 1.00 95.50 83 GLU A C 1
ATOM 622 O O . GLU A 1 83 ? 1.436 1.562 -9.581 1.00 95.50 83 GLU A O 1
ATOM 627 N N . THR A 1 84 ? 3.014 0.939 -8.108 1.00 96.81 84 THR A N 1
ATOM 628 C CA . THR A 1 84 ? 2.410 -0.352 -7.754 1.00 96.81 84 THR A CA 1
ATOM 629 C C . THR A 1 84 ? 1.018 -0.184 -7.149 1.00 96.81 84 THR A C 1
ATOM 631 O O . THR A 1 84 ? 0.108 -0.936 -7.488 1.00 96.81 84 THR A O 1
ATOM 634 N N . VAL A 1 85 ? 0.825 0.801 -6.268 1.00 97.81 85 VAL A N 1
ATOM 635 C CA . VAL A 1 85 ? -0.444 0.984 -5.540 1.00 97.81 85 VAL A CA 1
ATOM 636 C C . VAL A 1 85 ? -1.385 1.998 -6.181 1.00 97.81 85 VAL A C 1
ATOM 638 O O . VAL A 1 85 ? -2.556 2.058 -5.808 1.00 97.81 85 VAL A O 1
ATOM 641 N N . THR A 1 86 ? -0.919 2.771 -7.162 1.00 97.81 86 THR A N 1
ATOM 642 C CA . THR A 1 86 ? -1.721 3.817 -7.816 1.00 97.81 86 THR A CA 1
ATOM 643 C C . THR A 1 86 ? -3.034 3.287 -8.415 1.00 97.81 86 THR A C 1
ATOM 645 O O . THR A 1 86 ? -4.076 3.897 -8.155 1.00 97.81 86 THR A O 1
ATOM 648 N N . PRO A 1 87 ? -3.070 2.147 -9.142 1.00 97.31 87 PRO A N 1
ATOM 649 C CA . PRO A 1 87 ? -4.329 1.611 -9.668 1.00 97.31 87 PRO A CA 1
ATOM 650 C C . PRO A 1 87 ? -5.324 1.229 -8.566 1.00 97.31 87 PRO A C 1
ATOM 652 O O . PRO A 1 87 ? -6.527 1.454 -8.706 1.00 97.31 87 PRO A O 1
ATOM 655 N N . LEU A 1 88 ? -4.829 0.682 -7.450 1.00 98.06 88 LEU A N 1
ATOM 656 C CA . LEU A 1 88 ? -5.655 0.354 -6.291 1.00 98.06 88 LEU A CA 1
ATOM 657 C C . LEU A 1 88 ? -6.218 1.621 -5.633 1.00 98.06 88 LEU A C 1
ATOM 659 O O . LEU A 1 88 ? -7.420 1.691 -5.381 1.00 98.06 88 LEU A O 1
ATOM 663 N N . ALA A 1 89 ? -5.375 2.631 -5.400 1.00 98.00 89 ALA A N 1
ATOM 664 C CA . ALA A 1 89 ? -5.791 3.907 -4.822 1.00 98.00 89 ALA A CA 1
ATOM 665 C C . ALA A 1 89 ? -6.890 4.570 -5.665 1.00 98.00 89 ALA A C 1
ATOM 667 O O . ALA A 1 89 ? -7.937 4.944 -5.135 1.00 98.00 89 ALA A O 1
ATOM 668 N N . ALA A 1 90 ? -6.712 4.594 -6.991 1.00 96.94 90 ALA A N 1
ATOM 669 C CA . ALA A 1 90 ? -7.719 5.090 -7.923 1.00 96.94 90 ALA A CA 1
ATOM 670 C C . ALA A 1 90 ? -9.033 4.291 -7.839 1.00 96.94 90 ALA A C 1
ATOM 672 O O . ALA A 1 90 ? -10.110 4.883 -7.789 1.00 96.94 90 ALA A O 1
ATOM 673 N N . SER A 1 91 ? -8.960 2.956 -7.764 1.00 95.81 91 SER A N 1
ATOM 674 C CA . SER A 1 91 ? -10.144 2.094 -7.641 1.00 95.81 91 SER A CA 1
ATOM 675 C C . SER A 1 91 ? -10.923 2.300 -6.339 1.00 95.81 91 SER A C 1
ATOM 677 O O . SER A 1 91 ? -12.124 2.024 -6.313 1.00 95.81 91 SER A O 1
ATOM 679 N N . LEU A 1 92 ? -10.254 2.713 -5.262 1.00 97.19 92 LEU A N 1
ATOM 680 C CA . LEU A 1 92 ? -10.858 2.944 -3.948 1.00 97.19 92 LEU A CA 1
ATOM 681 C C . LEU A 1 92 ? -11.243 4.412 -3.711 1.00 97.19 92 LEU A C 1
ATOM 683 O O . LEU A 1 92 ? -11.878 4.712 -2.704 1.00 97.19 92 LEU A O 1
ATOM 687 N N . GLY A 1 93 ? -10.868 5.325 -4.614 1.00 97.56 93 GLY A N 1
ATOM 688 C CA . GLY A 1 93 ? -11.029 6.766 -4.404 1.00 97.56 93 GLY A CA 1
ATOM 689 C C . GLY A 1 93 ? -10.139 7.315 -3.283 1.00 97.56 93 GLY A C 1
ATOM 690 O O . GLY A 1 93 ? -10.512 8.283 -2.625 1.00 97.56 93 GLY A O 1
ATOM 691 N N . LEU A 1 94 ? -8.987 6.684 -3.042 1.00 97.94 94 LEU A N 1
ATOM 692 C CA . LEU A 1 94 ? -8.015 7.069 -2.019 1.00 97.94 94 LEU A CA 1
ATOM 693 C C . LEU A 1 94 ? -6.816 7.786 -2.646 1.00 97.94 94 LEU A C 1
ATOM 695 O O . LEU A 1 94 ? -6.495 7.606 -3.821 1.00 97.94 94 LEU A O 1
ATOM 699 N N . THR A 1 95 ? -6.108 8.562 -1.831 1.00 98.00 95 THR A N 1
ATOM 700 C CA . THR A 1 95 ? -4.775 9.076 -2.159 1.00 98.00 95 THR A CA 1
ATOM 701 C C . THR A 1 95 ? -3.700 8.126 -1.643 1.00 98.00 95 THR A C 1
ATOM 703 O O . THR A 1 95 ? -3.891 7.471 -0.619 1.00 98.00 95 THR A O 1
ATOM 706 N N . VAL A 1 96 ? -2.552 8.090 -2.318 1.00 98.00 96 VAL A N 1
ATOM 707 C CA . VAL A 1 96 ? -1.354 7.414 -1.807 1.00 98.00 96 VAL A CA 1
ATOM 708 C C . VAL A 1 96 ? -0.614 8.386 -0.895 1.00 98.00 96 VAL A C 1
ATOM 710 O O . VAL A 1 96 ? -0.193 9.450 -1.346 1.00 98.00 96 VAL A O 1
ATOM 713 N N . ASP A 1 97 ? -0.467 8.038 0.378 1.00 97.88 97 ASP A N 1
ATOM 714 C CA . ASP A 1 97 ? 0.412 8.768 1.285 1.00 97.88 97 ASP A CA 1
ATOM 715 C C . ASP A 1 97 ? 1.869 8.431 0.950 1.00 97.88 97 ASP A C 1
ATOM 717 O O . ASP A 1 97 ? 2.243 7.264 0.866 1.00 97.88 97 ASP A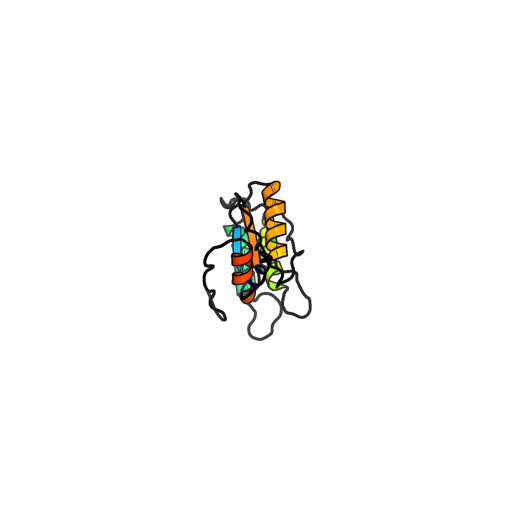 O 1
ATOM 721 N N . THR A 1 98 ? 2.683 9.460 0.726 1.00 96.56 98 THR A N 1
ATOM 722 C CA . THR A 1 98 ? 4.113 9.349 0.403 1.00 96.56 98 THR A CA 1
ATOM 723 C C . THR A 1 98 ? 4.962 10.199 1.349 1.00 96.56 98 THR A C 1
ATOM 725 O O . THR A 1 98 ? 5.991 10.751 0.956 1.00 96.56 98 THR A O 1
ATOM 728 N N . SER A 1 99 ? 4.490 10.410 2.579 1.00 95.25 99 SER A N 1
ATOM 729 C CA . SER A 1 99 ? 5.141 11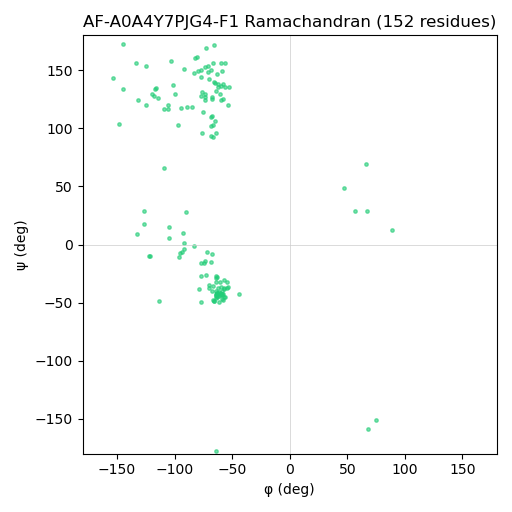.270 3.574 1.00 95.25 99 SER A CA 1
ATOM 730 C C . SER A 1 99 ? 6.364 10.633 4.242 1.00 95.25 99 SER A C 1
ATOM 732 O O . SER A 1 99 ? 7.159 11.352 4.847 1.00 95.25 99 SER A O 1
ATOM 734 N N . CYS A 1 100 ? 6.534 9.313 4.125 1.00 92.94 100 CYS A N 1
ATOM 735 C CA . CYS A 1 100 ? 7.587 8.557 4.800 1.00 92.94 100 CYS A CA 1
ATOM 736 C C . CYS A 1 100 ? 8.772 8.269 3.860 1.00 92.94 100 CYS A C 1
ATOM 738 O O . CYS A 1 100 ? 8.596 7.758 2.752 1.00 92.94 100 CYS A O 1
ATOM 740 N N . GLU A 1 101 ? 9.986 8.587 4.315 1.00 91.38 101 GLU A N 1
ATOM 741 C CA . GLU A 1 101 ? 11.234 8.264 3.613 1.00 91.38 101 GLU A CA 1
ATOM 742 C C . GLU A 1 101 ? 11.560 6.771 3.726 1.00 91.38 101 GLU A C 1
ATOM 744 O O . GLU A 1 101 ? 11.224 6.147 4.730 1.00 91.38 101 GLU A O 1
ATOM 749 N N . ARG A 1 102 ? 12.285 6.231 2.736 1.00 86.56 102 ARG A N 1
ATOM 750 C CA . ARG A 1 102 ? 12.661 4.807 2.605 1.00 86.56 102 ARG A CA 1
ATOM 751 C C . ARG A 1 102 ? 13.159 4.144 3.893 1.00 86.56 1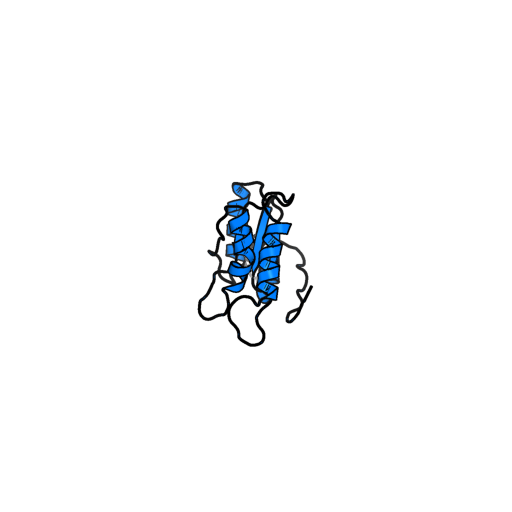02 ARG A C 1
ATOM 753 O O . ARG A 1 102 ? 12.768 3.017 4.182 1.00 86.56 102 ARG A O 1
ATOM 760 N N . ASP A 1 103 ? 13.994 4.856 4.642 1.00 86.88 103 ASP A N 1
ATOM 761 C CA . ASP A 1 103 ? 14.713 4.331 5.806 1.00 86.88 103 ASP A CA 1
ATOM 762 C C . ASP A 1 103 ? 14.097 4.822 7.142 1.00 86.88 103 ASP A C 1
ATOM 764 O O . ASP A 1 103 ? 14.726 4.726 8.194 1.00 86.88 103 ASP A O 1
ATOM 768 N N . ASP A 1 104 ? 12.869 5.363 7.122 1.00 88.12 104 ASP A N 1
ATOM 769 C CA . ASP A 1 104 ? 12.181 5.942 8.290 1.00 88.12 104 ASP A CA 1
ATOM 770 C C . ASP A 1 104 ? 10.996 5.074 8.759 1.00 88.12 104 ASP A C 1
ATOM 772 O O . ASP A 1 104 ? 9.822 5.455 8.704 1.00 88.12 104 ASP A O 1
ATOM 776 N N . ALA A 1 105 ? 11.310 3.873 9.254 1.00 88.94 105 ALA A N 1
ATOM 777 C CA . ALA A 1 105 ? 10.325 2.988 9.881 1.00 88.94 105 ALA A CA 1
ATOM 778 C C . ALA A 1 105 ? 9.541 3.657 11.042 1.00 88.94 105 ALA A C 1
ATOM 780 O O . ALA A 1 105 ? 8.329 3.432 11.142 1.00 88.94 105 ALA A O 1
ATOM 781 N N . PRO A 1 106 ? 10.144 4.520 11.892 1.00 90.25 106 PRO A N 1
ATOM 782 C CA . PRO A 1 106 ? 9.391 5.279 12.890 1.00 90.25 106 PRO A CA 1
ATOM 783 C C . PRO A 1 106 ? 8.320 6.206 12.297 1.00 90.25 106 PRO A C 1
ATOM 785 O O . PRO A 1 106 ? 7.248 6.353 12.891 1.00 90.25 106 PRO A O 1
ATOM 788 N N . ALA A 1 107 ? 8.562 6.844 11.147 1.00 92.56 107 ALA A N 1
ATOM 789 C CA . ALA A 1 107 ? 7.531 7.619 10.455 1.00 92.56 107 ALA A CA 1
ATOM 790 C C . ALA A 1 107 ? 6.370 6.742 9.986 1.00 92.56 107 ALA A C 1
ATOM 792 O O . ALA A 1 107 ? 5.217 7.112 10.215 1.00 92.56 107 ALA A O 1
ATOM 793 N N . VAL A 1 108 ? 6.661 5.559 9.437 1.00 93.50 108 VAL A N 1
ATOM 794 C CA . VAL A 1 108 ? 5.632 4.590 9.028 1.00 93.50 108 VAL A CA 1
ATOM 795 C C . VAL A 1 108 ? 4.758 4.183 10.218 1.00 93.50 108 VAL A C 1
ATOM 797 O O . VAL A 1 108 ? 3.531 4.245 10.134 1.00 93.50 108 VAL A O 1
ATOM 800 N N . ALA A 1 109 ? 5.367 3.849 11.359 1.00 91.50 109 ALA A N 1
ATOM 801 C CA . ALA A 1 109 ? 4.633 3.491 12.573 1.00 91.50 109 ALA A CA 1
ATOM 802 C C . ALA A 1 109 ? 3.738 4.636 13.083 1.00 91.50 109 ALA A C 1
ATOM 804 O O . ALA A 1 109 ? 2.589 4.403 13.475 1.00 91.50 109 ALA A O 1
ATOM 805 N N . ARG A 1 110 ? 4.223 5.886 13.039 1.00 93.12 110 ARG A N 1
ATOM 806 C CA . ARG A 1 110 ? 3.422 7.068 13.399 1.00 93.12 110 ARG A CA 1
ATOM 807 C C . ARG A 1 110 ? 2.243 7.272 12.451 1.00 93.12 110 ARG A C 1
ATOM 809 O O . ARG A 1 110 ? 1.143 7.533 12.929 1.00 93.12 110 ARG A O 1
ATOM 816 N N . ALA A 1 111 ? 2.454 7.135 11.144 1.00 94.94 111 ALA A N 1
ATOM 817 C CA . ALA A 1 111 ? 1.410 7.296 10.136 1.00 94.94 111 ALA A CA 1
ATOM 818 C C . ALA A 1 111 ? 0.297 6.244 10.297 1.00 94.94 111 ALA A C 1
ATOM 820 O O . ALA A 1 111 ? -0.886 6.581 10.353 1.00 94.94 111 ALA A O 1
ATOM 821 N N . VAL A 1 112 ? 0.687 4.981 10.500 1.00 93.69 112 VAL A N 1
ATOM 822 C CA . VAL A 1 112 ? -0.228 3.873 10.811 1.00 93.69 112 VAL A CA 1
ATOM 823 C C . VAL A 1 112 ? -1.031 4.147 12.082 1.00 93.69 112 VAL A C 1
ATOM 825 O O . VAL A 1 112 ? -2.252 4.012 12.077 1.00 93.69 112 VAL A O 1
ATOM 828 N N . SER A 1 113 ? -0.365 4.584 13.153 1.00 91.88 113 SER A N 1
ATOM 829 C CA . SER A 1 113 ? -1.023 4.886 14.432 1.00 91.88 113 SER A CA 1
ATOM 830 C C . SER A 1 113 ? -2.018 6.039 14.309 1.00 91.88 113 SER A C 1
ATOM 832 O O . SER A 1 113 ? -3.113 5.980 14.864 1.00 91.88 113 SER A O 1
ATOM 834 N N . ALA A 1 114 ? -1.650 7.088 13.567 1.00 93.69 114 ALA A N 1
ATOM 835 C CA . ALA A 1 114 ? -2.504 8.246 13.338 1.00 93.69 114 ALA A CA 1
ATOM 836 C C . ALA A 1 114 ? -3.779 7.866 12.572 1.00 93.69 114 ALA A C 1
ATOM 838 O O . ALA A 1 114 ? -4.868 8.295 12.948 1.00 93.69 114 ALA A O 1
ATOM 839 N N . PHE A 1 115 ? -3.664 7.018 11.544 1.00 95.06 115 PHE A N 1
ATOM 840 C CA . PHE A 1 115 ? -4.831 6.510 10.828 1.00 95.06 115 PHE A CA 1
ATOM 841 C C . PHE A 1 115 ? -5.702 5.613 11.719 1.00 95.06 115 PHE A C 1
ATOM 843 O O . PHE A 1 115 ? -6.910 5.839 11.820 1.00 95.06 115 PHE A O 1
ATOM 850 N N . ALA A 1 116 ? -5.085 4.655 12.419 1.00 92.75 116 ALA A N 1
ATOM 851 C CA . ALA A 1 116 ? -5.755 3.712 13.316 1.00 92.75 116 ALA A CA 1
ATOM 852 C C . ALA A 1 116 ? -6.566 4.398 14.429 1.00 92.75 116 ALA A C 1
ATOM 854 O O . ALA A 1 116 ? -7.601 3.890 14.853 1.00 92.75 116 ALA A O 1
ATOM 855 N N . ALA A 1 117 ? -6.139 5.581 14.880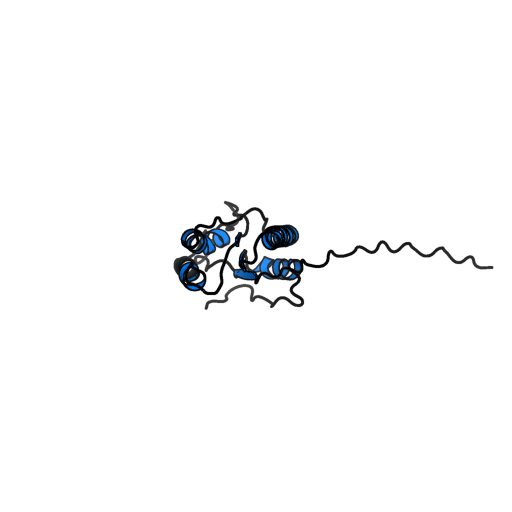 1.00 93.25 117 ALA A N 1
ATOM 856 C CA . ALA A 1 117 ? -6.870 6.373 15.868 1.00 93.25 117 ALA A CA 1
ATOM 857 C C . ALA A 1 117 ? -8.203 6.950 15.346 1.00 93.25 117 ALA A C 1
ATOM 859 O O . ALA A 1 117 ? -9.023 7.410 16.139 1.00 93.25 117 ALA A O 1
ATOM 860 N N . THR A 1 118 ? -8.421 6.957 14.027 1.00 94.94 118 THR A N 1
ATOM 861 C CA . THR A 1 118 ? -9.570 7.616 13.378 1.00 94.94 118 THR A CA 1
ATOM 862 C C . THR A 1 118 ? -10.434 6.678 12.535 1.00 94.94 118 THR A C 1
ATOM 864 O O . THR A 1 118 ? -11.507 7.080 12.090 1.00 94.94 118 THR A O 1
ATOM 867 N N . SER A 1 119 ? -9.986 5.444 12.299 1.00 95.19 119 SER A N 1
ATOM 868 C CA . SER A 1 119 ? -10.613 4.511 11.364 1.00 95.19 119 SER A CA 1
ATOM 869 C C . SER A 1 119 ? -10.328 3.062 11.748 1.00 95.19 119 SER A C 1
ATOM 871 O O . SER A 1 119 ? -9.222 2.722 12.160 1.00 95.19 119 SER A O 1
ATOM 873 N N . ASP A 1 120 ? -11.314 2.191 11.549 1.00 93.31 120 ASP A N 1
ATOM 874 C CA . ASP A 1 120 ? -11.224 0.736 11.713 1.00 93.31 120 ASP A CA 1
ATOM 875 C C . ASP A 1 120 ? -10.851 0.004 10.408 1.00 93.31 120 ASP A C 1
ATOM 877 O O . ASP A 1 120 ? -10.650 -1.210 10.400 1.00 93.31 120 ASP A O 1
ATOM 881 N N . LYS A 1 121 ? -10.739 0.732 9.288 1.00 95.75 121 LYS A N 1
ATOM 882 C CA . LYS A 1 121 ? -10.383 0.170 7.977 1.00 95.75 121 LYS A CA 1
ATOM 883 C C . LYS A 1 121 ? -8.950 -0.354 7.946 1.00 95.75 121 LYS A C 1
ATOM 885 O O . LYS A 1 121 ? -8.086 0.113 8.677 1.00 95.75 121 LYS A O 1
ATOM 890 N N . ASN A 1 122 ? -8.660 -1.285 7.050 1.00 96.44 122 ASN A N 1
ATOM 891 C CA . ASN A 1 122 ? -7.325 -1.863 6.944 1.00 96.44 122 ASN A CA 1
ATOM 892 C C . ASN A 1 122 ? -6.357 -0.963 6.168 1.00 96.44 122 ASN A C 1
ATOM 894 O O . ASN A 1 122 ? -6.758 -0.064 5.420 1.00 96.44 122 ASN A O 1
ATOM 898 N N . ILE A 1 123 ? -5.066 -1.227 6.351 1.00 96.94 123 ILE A N 1
ATOM 899 C CA . ILE A 1 123 ? -3.970 -0.418 5.820 1.00 96.94 123 ILE A CA 1
ATOM 900 C C . ILE A 1 123 ? -3.179 -1.257 4.821 1.00 96.94 123 ILE A C 1
ATOM 902 O O . ILE A 1 123 ? -2.849 -2.402 5.116 1.00 96.94 123 ILE A O 1
ATOM 906 N N . LEU A 1 124 ? -2.840 -0.695 3.662 1.00 97.56 124 LEU A N 1
ATOM 907 C CA . LEU A 1 124 ? -1.909 -1.305 2.714 1.00 97.56 124 LEU A CA 1
ATOM 908 C C . LEU A 1 124 ? -0.649 -0.444 2.595 1.00 97.56 124 LEU A C 1
ATOM 910 O O . LEU A 1 124 ? -0.730 0.751 2.322 1.00 97.56 124 LEU A O 1
ATOM 914 N N . ILE A 1 125 ? 0.513 -1.059 2.799 1.00 96.62 125 ILE A N 1
ATOM 915 C CA . ILE A 1 125 ? 1.824 -0.410 2.762 1.00 96.62 125 ILE A CA 1
ATOM 916 C C . ILE A 1 125 ? 2.646 -1.038 1.643 1.00 96.62 125 ILE A C 1
ATOM 918 O O . ILE A 1 125 ? 2.797 -2.258 1.610 1.00 96.62 125 ILE A O 1
ATOM 922 N N . CYS A 1 126 ? 3.197 -0.225 0.743 1.00 96.12 126 CYS A N 1
ATOM 923 C CA . CYS A 1 126 ? 4.053 -0.691 -0.346 1.00 96.12 126 CYS A CA 1
ATOM 924 C C . CYS A 1 126 ? 5.455 -0.089 -0.266 1.00 96.12 126 CYS A C 1
ATOM 926 O O . CYS A 1 126 ? 5.598 1.130 -0.196 1.00 96.12 126 CYS A O 1
ATOM 928 N N . TRP A 1 127 ? 6.489 -0.929 -0.333 1.00 94.12 127 TRP A N 1
ATOM 929 C CA . TRP A 1 127 ? 7.874 -0.491 -0.124 1.00 94.12 127 TRP A CA 1
ATOM 930 C C . TRP A 1 127 ? 8.907 -1.223 -0.988 1.00 94.12 127 TRP A C 1
ATOM 932 O O . TRP A 1 127 ? 8.586 -2.208 -1.663 1.00 94.12 127 TRP A O 1
ATOM 942 N N . GLU A 1 128 ? 10.166 -0.773 -0.964 1.00 89.44 128 GLU A N 1
ATOM 943 C CA . GLU A 1 128 ? 11.287 -1.575 -1.456 1.00 89.44 128 GLU A CA 1
ATOM 944 C C . GLU A 1 128 ? 11.620 -2.772 -0.556 1.00 89.44 128 GLU A C 1
ATOM 946 O O . GLU A 1 128 ? 11.489 -2.724 0.666 1.00 89.44 128 GLU A O 1
ATOM 951 N N . HIS A 1 129 ? 12.109 -3.854 -1.169 1.00 83.19 129 HIS A N 1
ATOM 952 C CA . HIS A 1 129 ? 12.322 -5.130 -0.481 1.00 83.19 129 HIS A CA 1
ATOM 953 C C . HIS A 1 129 ? 13.314 -5.051 0.692 1.00 83.19 129 HIS A C 1
ATOM 955 O O . HIS A 1 129 ? 13.139 -5.781 1.665 1.00 83.19 129 HIS A O 1
ATOM 961 N N . LYS A 1 130 ? 14.333 -4.181 0.625 1.00 83.12 130 LYS A N 1
ATOM 962 C CA . LYS A 1 130 ? 15.388 -4.099 1.652 1.00 83.12 130 LYS A CA 1
ATOM 963 C C . LYS A 1 130 ? 14.868 -3.530 2.968 1.00 83.12 130 LYS A C 1
ATOM 965 O O . LYS A 1 130 ? 15.269 -4.004 4.024 1.00 83.12 130 LYS A O 1
ATOM 970 N N . ALA A 1 131 ? 13.934 -2.584 2.900 1.00 85.56 131 ALA A N 1
ATOM 971 C CA . ALA A 1 131 ? 13.390 -1.902 4.070 1.00 85.56 131 ALA A CA 1
ATOM 972 C C . ALA A 1 131 ? 12.101 -2.543 4.625 1.00 85.56 131 ALA A C 1
ATOM 974 O O . ALA A 1 131 ? 11.660 -2.182 5.715 1.00 85.56 131 ALA A O 1
ATOM 975 N N . LEU A 1 132 ? 11.514 -3.547 3.953 1.00 85.31 132 LEU A N 1
ATOM 976 C CA . LEU A 1 132 ? 10.318 -4.243 4.464 1.00 85.31 132 LEU A CA 1
ATOM 977 C C . LEU A 1 132 ? 10.531 -4.849 5.854 1.00 85.31 132 LEU A C 1
ATOM 979 O O . LEU A 1 132 ? 9.623 -4.814 6.683 1.00 85.31 132 LEU A O 1
ATOM 983 N N . ARG A 1 133 ? 11.721 -5.405 6.110 1.00 84.06 133 ARG A N 1
ATOM 984 C CA . ARG A 1 133 ? 12.051 -6.013 7.404 1.00 84.06 133 ARG A CA 1
ATOM 985 C C . ARG A 1 133 ? 12.043 -4.970 8.521 1.00 84.06 133 ARG A C 1
ATOM 987 O O . ARG A 1 133 ? 11.443 -5.212 9.566 1.00 84.06 133 ARG A O 1
ATOM 994 N N . ASP A 1 134 ? 12.662 -3.822 8.278 1.00 85.62 134 ASP A N 1
ATOM 995 C CA . ASP A 1 134 ? 12.773 -2.743 9.261 1.00 85.62 134 ASP A CA 1
ATOM 996 C C . ASP A 1 134 ? 11.418 -2.078 9.513 1.00 85.62 134 ASP A C 1
ATOM 998 O O . ASP A 1 134 ? 11.070 -1.795 10.659 1.00 85.62 134 ASP A O 1
ATOM 1002 N N . ILE A 1 135 ? 10.599 -1.920 8.469 1.00 86.88 135 ILE A N 1
ATOM 1003 C CA . ILE A 1 135 ? 9.214 -1.452 8.602 1.00 86.88 135 ILE A CA 1
ATOM 1004 C C . ILE A 1 135 ? 8.392 -2.419 9.444 1.00 86.88 135 ILE A C 1
ATOM 1006 O O . ILE A 1 135 ? 7.722 -1.994 10.381 1.00 86.88 135 ILE A O 1
ATOM 1010 N N . ALA A 1 136 ? 8.446 -3.718 9.143 1.00 85.75 136 ALA A N 1
ATOM 1011 C CA . ALA A 1 136 ? 7.698 -4.718 9.895 1.00 85.75 136 ALA A CA 1
ATOM 1012 C C . ALA A 1 136 ? 8.118 -4.742 11.375 1.00 85.75 136 ALA A C 1
ATOM 1014 O O . ALA A 1 136 ? 7.257 -4.769 12.255 1.00 85.75 136 ALA A O 1
ATOM 1015 N N . ALA A 1 137 ? 9.422 -4.647 11.657 1.00 83.62 137 ALA A N 1
ATOM 1016 C CA . ALA A 1 137 ? 9.931 -4.521 13.020 1.00 83.62 137 ALA A CA 1
ATOM 1017 C C . ALA A 1 137 ? 9.428 -3.237 13.709 1.00 83.62 137 ALA A C 1
ATOM 1019 O O . ALA A 1 137 ? 8.964 -3.295 14.847 1.00 83.62 137 ALA A O 1
ATOM 1020 N N . GLY A 1 138 ? 9.447 -2.091 13.017 1.00 83.31 138 GLY A N 1
ATOM 1021 C CA . GLY A 1 138 ? 8.931 -0.815 13.528 1.00 83.31 138 GLY A CA 1
ATOM 1022 C C . GLY A 1 138 ? 7.422 -0.816 13.801 1.00 83.31 138 GLY A C 1
ATOM 1023 O O . GLY A 1 138 ? 6.949 -0.102 14.684 1.00 83.31 138 GLY A O 1
ATOM 1024 N N . LEU A 1 139 ? 6.670 -1.658 13.090 1.00 83.25 139 LEU A N 1
ATOM 1025 C CA . LEU A 1 139 ? 5.242 -1.897 13.311 1.00 83.25 139 LEU A CA 1
ATOM 1026 C C . LEU A 1 139 ? 4.955 -2.920 14.420 1.00 83.25 139 LEU A C 1
ATOM 1028 O O . LEU A 1 139 ? 3.792 -3.171 14.722 1.00 83.25 139 LEU A O 1
ATOM 1032 N N . GLY A 1 140 ? 5.983 -3.497 15.050 1.00 74.00 140 GLY A N 1
ATOM 1033 C CA . GLY A 1 140 ? 5.815 -4.426 16.171 1.00 74.00 140 GLY A CA 1
ATOM 1034 C C . GLY A 1 140 ? 5.665 -5.885 15.796 1.00 74.00 140 GLY A C 1
ATOM 1035 O O . GLY A 1 140 ? 5.299 -6.689 16.652 1.00 74.00 140 GLY A O 1
ATOM 1036 N N . VAL A 1 141 ? 5.953 -6.249 14.545 1.00 70.62 141 VAL A N 1
ATOM 1037 C CA . VAL A 1 141 ? 6.020 -7.655 14.151 1.00 70.62 141 VAL A CA 1
ATOM 1038 C C . VAL A 1 141 ? 7.225 -8.285 14.847 1.00 70.62 141 VAL A C 1
ATOM 1040 O O . VAL A 1 141 ? 8.375 -7.969 14.543 1.00 70.62 141 VAL A O 1
ATOM 1043 N N . ILE A 1 142 ? 6.952 -9.174 15.802 1.00 50.97 142 ILE A N 1
ATOM 1044 C CA . ILE A 1 142 ? 7.972 -9.999 16.448 1.00 50.97 142 ILE A CA 1
ATOM 1045 C C . ILE A 1 142 ? 8.359 -11.092 15.444 1.00 50.97 142 ILE A C 1
ATOM 1047 O O . ILE A 1 142 ? 7.528 -11.926 15.101 1.00 50.97 142 ILE A O 1
ATOM 1051 N N . ASP A 1 143 ? 9.607 -11.050 14.972 1.00 54.81 143 ASP A N 1
ATOM 1052 C CA . ASP A 1 143 ? 10.185 -11.922 13.933 1.00 54.81 143 ASP A CA 1
ATOM 1053 C C . ASP A 1 143 ? 9.587 -11.746 12.516 1.00 54.81 143 ASP A C 1
ATOM 1055 O O . ASP A 1 143 ? 8.881 -12.616 12.000 1.00 54.81 143 ASP A O 1
ATOM 1059 N N . PRO A 1 144 ? 9.849 -10.606 11.847 1.00 58.97 144 PRO A N 1
ATOM 1060 C CA . PRO A 1 144 ? 9.395 -10.403 10.478 1.00 58.97 144 PRO A CA 1
ATOM 1061 C C . PRO A 1 144 ? 10.081 -11.394 9.520 1.00 58.97 144 PRO A C 1
ATOM 1063 O O . PRO A 1 144 ? 11.298 -11.605 9.620 1.00 58.97 144 PRO A O 1
ATOM 1066 N N . PRO A 1 145 ? 9.339 -11.967 8.551 1.00 56.81 145 PRO A N 1
ATOM 1067 C CA . PRO A 1 145 ? 9.876 -12.973 7.645 1.00 56.81 145 PRO A CA 1
ATOM 1068 C C . PRO A 1 145 ? 11.081 -12.427 6.874 1.00 56.81 145 PRO A C 1
ATOM 1070 O O . PRO A 1 145 ? 11.083 -11.287 6.403 1.00 56.81 145 PRO A O 1
ATOM 1073 N N . HIS A 1 146 ? 12.120 -13.252 6.733 1.00 57.19 146 HIS A N 1
ATOM 1074 C CA . HIS A 1 146 ? 13.266 -12.918 5.896 1.00 57.19 146 HIS A CA 1
ATOM 1075 C C . HIS A 1 146 ? 12.835 -12.918 4.425 1.00 57.19 146 HIS A C 1
ATOM 1077 O O . HIS A 1 146 ? 12.541 -13.968 3.852 1.00 57.19 146 HIS A O 1
ATOM 1083 N N . TYR A 1 147 ? 12.785 -11.732 3.820 1.00 54.28 147 TYR A N 1
ATOM 1084 C CA . TYR A 1 147 ? 12.449 -11.586 2.409 1.00 54.28 147 TYR A CA 1
ATOM 1085 C C . TYR A 1 147 ? 13.660 -11.970 1.540 1.00 54.28 147 TYR A C 1
ATOM 1087 O O . TYR A 1 147 ? 14.753 -11.446 1.768 1.00 54.28 147 TYR A O 1
ATOM 1095 N N . PRO A 1 148 ? 13.516 -12.867 0.546 1.00 56.88 148 PRO A N 1
ATOM 1096 C CA . PRO A 1 148 ? 14.597 -13.155 -0.392 1.00 56.88 148 PRO A CA 1
ATOM 1097 C C . PRO A 1 148 ? 14.920 -11.899 -1.220 1.00 56.88 148 PRO A C 1
ATOM 1099 O O . PRO A 1 148 ? 14.016 -11.225 -1.713 1.00 56.88 148 PRO A O 1
ATOM 1102 N N . GLY A 1 149 ? 16.211 -11.571 -1.324 1.00 57.75 149 GLY A N 1
ATOM 1103 C CA . GLY A 1 149 ? 16.679 -10.240 -1.732 1.00 57.75 149 GLY A CA 1
ATOM 1104 C C . GLY A 1 149 ? 16.598 -9.906 -3.222 1.00 57.75 149 GLY A C 1
ATOM 1105 O O . GLY A 1 149 ? 16.464 -8.736 -3.553 1.00 57.75 149 GLY A O 1
ATOM 1106 N N . GLU A 1 150 ? 16.648 -10.883 -4.128 1.00 54.72 150 GLU A N 1
ATOM 1107 C CA . GLU A 1 150 ? 16.898 -10.561 -5.544 1.00 54.72 150 GLU A CA 1
ATOM 1108 C C . GLU A 1 150 ? 15.689 -10.874 -6.436 1.00 54.72 150 GLU A C 1
ATOM 1110 O O . GLU A 1 150 ? 15.221 -10.001 -7.160 1.00 54.72 150 GLU A O 1
ATOM 1115 N N . GLU A 1 151 ? 15.084 -12.058 -6.325 1.00 53.28 151 GLU A N 1
ATOM 1116 C CA . GLU A 1 151 ? 14.002 -12.479 -7.218 1.00 53.28 151 GLU A CA 1
ATOM 1117 C C . GLU A 1 151 ? 13.026 -13.388 -6.471 1.00 53.28 151 GLU A C 1
ATOM 1119 O O . GLU A 1 151 ? 13.274 -14.566 -6.235 1.00 53.28 151 GLU A O 1
ATOM 1124 N N . TYR A 1 152 ? 11.873 -12.839 -6.104 1.00 43.16 152 TYR A N 1
ATOM 1125 C CA . TYR A 1 152 ? 10.677 -13.668 -5.989 1.00 43.16 152 TYR A CA 1
ATOM 1126 C C . TYR A 1 152 ? 9.830 -13.323 -7.201 1.00 43.16 152 TYR A C 1
ATOM 1128 O O . TYR A 1 152 ? 9.469 -12.164 -7.364 1.00 43.16 152 TYR A O 1
ATOM 1136 N N . VAL A 1 153 ? 9.582 -14.267 -8.091 1.00 37.31 153 VAL A N 1
ATOM 1137 C CA . VAL A 1 153 ? 8.610 -14.122 -9.176 1.00 37.31 153 VAL A CA 1
ATOM 1138 C C . VAL A 1 153 ? 7.482 -15.059 -8.771 1.00 37.31 153 VAL A C 1
ATOM 1140 O O . VAL A 1 153 ? 7.734 -16.245 -8.571 1.00 37.31 153 VAL A O 1
ATOM 1143 N N . LEU A 1 154 ? 6.293 -14.508 -8.515 1.00 36.97 154 LEU A N 1
ATOM 1144 C CA . LEU A 1 154 ? 5.083 -15.329 -8.396 1.00 36.97 154 LEU A CA 1
ATOM 1145 C C . LEU A 1 154 ? 4.670 -15.794 -9.788 1.00 36.97 154 LEU A C 1
ATOM 1147 O O . LEU A 1 154 ? 4.665 -14.908 -10.675 1.00 36.97 154 LEU A O 1
#

Mean predicted aligned error: 9.5 Å

pLDDT: mean 82.25, std 18.2, range [36.97, 98.38]

Organism: NCBI:txid50990

Radius of gyration: 19.35 Å; Cα contacts (8 Å, |Δi|>4): 258; chains: 1; bounding box: 54×27×73 Å

Secondary structure (DSSP, 8-state):
-PPPPPPP------PPPPP--SS-EEEEEPPPPPSSS--S--HHHHHHHHHHHHHSSTTSTT-EEEEEEPPP-TTTTTTHHHHHHHHHHHHHTPPEE--S-TT-HHHHHHHHHHHHTT--SEEEEEE-TTTHHHHHHHTT-SS-----SS----

Fol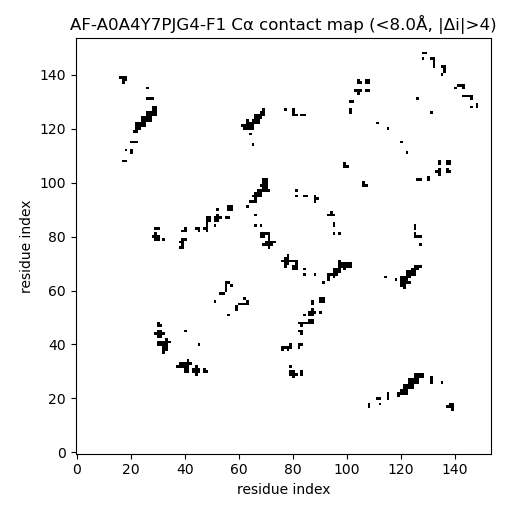dseek 3Di:
DDDDDDDDPPPPPPPDAADPFLAAEAEEEFFDPDPDPDAEHDPRRLVQLLVCCVAVAPPHPQQADEAEEAADDPPPSRCRQVSSPVNNCVRHVHDYHHPDHQQCLLVLSVVSNVVSVPDRGHYYYYHHPVCSVVNCVNNNNDDDDDDDHDDDDD

Solvent-accessible surface area (backbone atoms only — not comparable to full-atom values): 8952 Å² total; per-residue (Å²): 135,84,82,79,77,80,82,79,83,78,81,77,80,74,74,80,76,46,67,90,60,95,44,58,74,47,80,43,63,39,44,44,63,30,83,77,91,48,68,45,54,17,76,69,7,49,53,50,12,51,47,43,24,69,61,54,16,78,89,27,92,61,48,64,70,45,40,39,21,32,34,64,39,104,86,69,68,33,44,23,18,42,61,24,46,46,49,26,25,62,59,60,76,49,68,74,42,49,88,32,55,77,89,35,29,68,50,49,36,50,53,53,48,59,49,47,76,77,44,81,46,15,36,39,38,24,27,60,72,85,43,48,48,54,36,36,43,39,49,50,43,82,80,52,73,87,70,79,87,86,78,82,82,131

Sequence (154 aa):
MATIPPPATENTTTTPAAPIVPNTIYLIRHGEKPSGDGEGLSAAGEVRAQALARVFGKDSPYNIGYILAEKPHKHEHRARPVETVTPLAASLGLTVDTSCERDDAPAVARAVSAFAATSDKNILICWEHKALRDIAAGLGVIDPPHYPGEEYVL